Protein AF-A0A553GA78-F1 (afdb_monomer_lite)

Structure (mmCIF, N/CA/C/O backbone):
data_AF-A0A553GA78-F1
#
_entry.id   AF-A0A553GA78-F1
#
loop_
_atom_site.group_PDB
_atom_site.id
_atom_site.type_symbol
_atom_site.label_atom_id
_atom_site.label_alt_id
_atom_site.label_comp_id
_atom_site.label_asym_id
_atom_site.label_entity_id
_atom_site.label_seq_id
_atom_site.pdbx_PDB_ins_code
_atom_site.Cartn_x
_atom_site.Cartn_y
_atom_site.Cartn_z
_atom_site.occupancy
_atom_site.B_iso_or_equiv
_atom_site.auth_seq_id
_atom_site.auth_comp_id
_atom_site.auth_asym_id
_atom_site.auth_atom_id
_atom_site.pdbx_PDB_model_num
ATOM 1 N N . MET A 1 1 ? 9.040 -8.993 1.048 1.00 80.06 1 MET A N 1
ATOM 2 C CA . MET A 1 1 ? 8.112 -8.816 2.196 1.00 80.06 1 MET A CA 1
ATOM 3 C C . MET A 1 1 ? 8.080 -7.346 2.583 1.00 80.06 1 MET A C 1
ATOM 5 O O . MET A 1 1 ? 9.055 -6.664 2.308 1.00 80.06 1 MET A O 1
ATOM 9 N N . ALA A 1 2 ? 7.004 -6.840 3.186 1.00 87.06 2 ALA A N 1
ATOM 10 C CA . ALA A 1 2 ? 6.943 -5.446 3.625 1.00 87.06 2 ALA A CA 1
ATOM 11 C C . ALA A 1 2 ? 6.209 -5.307 4.960 1.00 87.06 2 ALA A C 1
ATOM 13 O O . ALA A 1 2 ? 5.240 -6.020 5.209 1.00 87.06 2 ALA A O 1
ATOM 14 N N . LEU A 1 3 ? 6.669 -4.372 5.786 1.00 91.75 3 LEU A N 1
ATOM 15 C CA . LEU A 1 3 ? 6.020 -3.951 7.024 1.00 91.75 3 LEU A CA 1
ATOM 16 C C . LEU A 1 3 ? 5.503 -2.525 6.844 1.00 91.75 3 LEU A C 1
ATOM 18 O O . LEU A 1 3 ? 6.197 -1.704 6.249 1.00 91.75 3 LEU A O 1
ATOM 22 N N . GLY A 1 4 ? 4.300 -2.230 7.335 1.00 91.75 4 GLY A N 1
ATOM 23 C CA . GLY A 1 4 ? 3.673 -0.922 7.166 1.00 91.75 4 GLY A CA 1
ATOM 24 C C . GLY A 1 4 ? 3.121 -0.340 8.459 1.00 91.75 4 GLY A C 1
ATOM 25 O O . GLY A 1 4 ? 2.584 -1.067 9.290 1.00 91.75 4 GLY A O 1
ATOM 26 N N . PHE A 1 5 ? 3.213 0.982 8.583 1.00 93.62 5 PHE A N 1
ATOM 27 C CA . PHE A 1 5 ? 2.625 1.780 9.654 1.00 93.62 5 PHE A CA 1
ATOM 28 C C . PHE A 1 5 ? 1.759 2.872 9.031 1.00 93.62 5 PHE A C 1
ATOM 30 O O . PHE A 1 5 ? 2.225 3.645 8.192 1.00 93.62 5 PHE A O 1
ATOM 37 N N . GLY A 1 6 ? 0.483 2.921 9.406 1.00 92.50 6 GLY A N 1
ATOM 38 C CA . GLY A 1 6 ? -0.485 3.849 8.826 1.00 92.50 6 GLY A CA 1
ATOM 39 C C . GLY A 1 6 ? -1.385 4.464 9.879 1.00 92.50 6 GLY A C 1
ATOM 40 O O . GLY A 1 6 ? -1.578 3.896 10.951 1.00 92.50 6 GLY A O 1
ATOM 41 N N . TYR A 1 7 ? -1.936 5.629 9.553 1.00 92.44 7 TYR A N 1
ATOM 42 C CA . TYR A 1 7 ? -2.818 6.372 10.444 1.00 92.44 7 TYR A CA 1
ATOM 43 C C . TYR A 1 7 ? -4.063 6.833 9.690 1.00 92.44 7 TYR A C 1
ATOM 45 O O . TYR A 1 7 ? -3.965 7.363 8.585 1.00 92.44 7 TYR A O 1
ATOM 53 N N . SER A 1 8 ? -5.244 6.625 10.2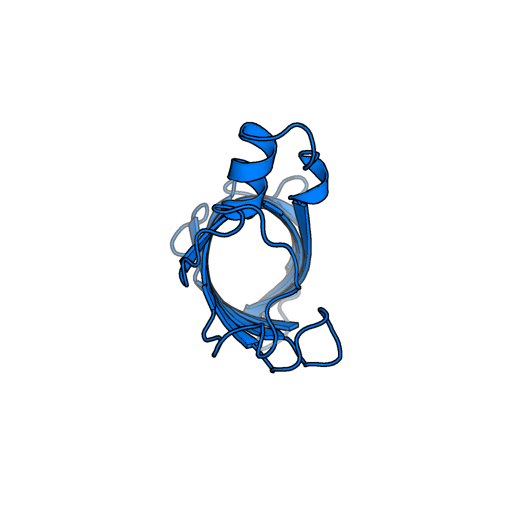72 1.00 90.69 8 SER A N 1
ATOM 54 C CA . SER A 1 8 ? -6.507 7.064 9.670 1.00 90.69 8 SER A CA 1
ATOM 55 C C . SER A 1 8 ? -6.749 8.527 10.032 1.00 90.69 8 SER A C 1
ATOM 57 O O . SER A 1 8 ? -7.223 8.823 11.122 1.00 90.69 8 SER A O 1
ATOM 59 N N . ILE A 1 9 ? -6.435 9.448 9.118 1.00 90.75 9 ILE A N 1
ATOM 60 C CA . ILE A 1 9 ? -6.660 10.888 9.338 1.00 90.75 9 ILE A CA 1
ATOM 61 C C . ILE A 1 9 ? -8.153 11.208 9.242 1.00 90.75 9 ILE A C 1
ATOM 63 O O . ILE A 1 9 ? -8.694 11.972 10.035 1.00 90.75 9 ILE A O 1
ATOM 67 N N . THR A 1 10 ? -8.839 10.610 8.268 1.00 90.00 10 THR A N 1
ATOM 68 C CA . THR A 1 10 ? -10.298 10.693 8.142 1.00 90.00 10 THR A CA 1
ATOM 69 C C . THR A 1 10 ? -10.869 9.295 7.903 1.00 90.00 10 THR A C 1
ATOM 71 O O . THR A 1 10 ? -10.112 8.374 7.592 1.00 90.00 10 THR A O 1
ATOM 74 N N . PRO A 1 11 ? -12.200 9.097 7.975 1.00 86.56 11 PRO A N 1
ATOM 75 C CA . PRO A 1 11 ? -12.814 7.815 7.614 1.00 86.56 11 PRO A CA 1
ATOM 76 C C . PRO A 1 11 ? -12.560 7.385 6.161 1.00 86.56 11 PRO A C 1
ATOM 78 O O . PRO A 1 11 ? -12.803 6.233 5.809 1.00 86.56 11 PRO A O 1
ATOM 81 N N . VAL A 1 12 ? -12.124 8.326 5.318 1.00 90.94 12 VAL A N 1
ATOM 82 C CA . VAL A 1 12 ? -11.915 8.153 3.880 1.00 90.94 12 VAL A CA 1
ATOM 83 C C . VAL A 1 12 ? -10.425 8.083 3.553 1.00 90.94 12 VAL A C 1
ATOM 85 O O . VAL A 1 12 ? -10.048 7.325 2.672 1.00 90.94 12 VAL A O 1
ATOM 88 N N . TYR A 1 13 ? -9.565 8.804 4.273 1.00 93.31 13 TYR A N 1
ATOM 89 C CA . TYR A 1 13 ? -8.151 8.956 3.933 1.00 93.31 13 TYR A CA 1
ATOM 90 C C . TYR A 1 13 ? -7.215 8.362 4.989 1.00 93.31 13 TYR A C 1
ATOM 92 O O . TYR A 1 13 ? -7.280 8.716 6.171 1.00 93.31 13 TYR A O 1
ATOM 100 N N . GLN A 1 14 ? -6.310 7.497 4.526 1.00 93.94 14 GLN A N 1
ATOM 101 C CA . GLN A 1 14 ? -5.319 6.809 5.344 1.00 93.94 14 GLN A CA 1
ATOM 102 C C . GLN A 1 14 ? -3.951 6.784 4.639 1.00 93.94 14 GLN A C 1
ATOM 104 O O . GLN A 1 14 ? -3.709 5.934 3.776 1.00 93.94 14 GLN A O 1
ATOM 109 N N . PRO A 1 15 ? -3.020 7.681 4.992 1.00 94.94 15 PRO A N 1
ATOM 110 C CA . PRO A 1 15 ? -1.626 7.531 4.598 1.00 94.94 15 PRO A CA 1
ATOM 111 C C . PRO A 1 15 ? -0.973 6.362 5.345 1.00 94.94 15 PRO A C 1
ATOM 113 O O . PRO A 1 15 ? -1.222 6.134 6.531 1.00 94.94 15 PRO A O 1
ATOM 116 N N . THR A 1 16 ? -0.130 5.607 4.644 1.00 94.69 16 THR A N 1
ATOM 117 C CA . THR A 1 16 ? 0.623 4.479 5.209 1.00 94.69 16 THR A CA 1
ATOM 118 C C . THR A 1 16 ? 2.047 4.474 4.672 1.00 94.69 16 THR A C 1
ATOM 120 O O . THR A 1 16 ? 2.261 4.533 3.462 1.00 94.69 16 THR A O 1
ATOM 123 N N . LEU A 1 17 ? 3.021 4.379 5.570 1.00 94.75 17 LEU A N 1
ATOM 124 C CA . LEU A 1 17 ? 4.425 4.196 5.237 1.00 94.75 17 LEU A CA 1
ATOM 125 C C . LEU A 1 17 ? 4.766 2.709 5.304 1.00 94.75 17 LEU A C 1
ATOM 127 O O . LEU A 1 17 ? 4.474 2.055 6.299 1.00 94.75 17 LEU A O 1
ATOM 131 N N . PHE A 1 18 ? 5.400 2.184 4.264 1.00 92.81 18 PHE A N 1
ATOM 132 C CA . PHE A 1 18 ? 5.866 0.808 4.182 1.00 92.81 18 PHE A CA 1
ATOM 133 C C . PHE A 1 18 ? 7.381 0.754 4.032 1.00 92.81 18 PHE A C 1
ATOM 135 O O . PHE A 1 18 ? 7.973 1.547 3.302 1.00 92.81 18 PHE A O 1
ATOM 142 N N . ILE A 1 19 ? 7.986 -0.241 4.670 1.00 90.50 19 ILE A N 1
ATOM 143 C CA . ILE A 1 19 ? 9.372 -0.648 4.471 1.00 90.50 19 ILE A CA 1
ATOM 144 C C . ILE A 1 19 ? 9.338 -2.071 3.919 1.00 90.50 19 ILE A C 1
ATOM 146 O O . ILE A 1 19 ? 8.942 -3.019 4.597 1.00 90.50 19 ILE A O 1
ATOM 150 N N . GLY A 1 20 ? 9.693 -2.192 2.647 1.00 86.75 20 GLY A N 1
ATOM 151 C CA . GLY A 1 20 ? 9.825 -3.434 1.908 1.00 86.75 20 GLY A CA 1
ATOM 152 C C . GLY A 1 20 ? 11.268 -3.917 1.886 1.00 86.75 20 GLY A C 1
ATOM 153 O O . GLY A 1 20 ? 12.194 -3.126 1.728 1.00 86.75 20 GLY A O 1
ATOM 154 N N . TYR A 1 21 ? 11.438 -5.226 2.002 1.00 83.38 21 TYR A N 1
ATOM 155 C CA . TYR A 1 21 ? 12.694 -5.930 1.803 1.00 83.38 21 TYR A CA 1
ATOM 156 C C . TYR A 1 21 ? 12.488 -7.038 0.771 1.00 83.38 21 TYR A C 1
ATOM 158 O O . TYR A 1 21 ? 11.591 -7.883 0.915 1.00 83.38 21 TYR A O 1
ATOM 166 N N . LEU A 1 22 ? 13.310 -7.019 -0.272 1.00 78.25 22 LEU A N 1
ATOM 167 C CA . LEU A 1 22 ? 13.398 -8.062 -1.281 1.00 78.25 22 LEU A CA 1
ATOM 168 C C . LEU A 1 22 ? 14.741 -8.778 -1.116 1.00 78.25 22 LEU A C 1
ATOM 170 O O . LEU A 1 22 ? 15.795 -8.148 -1.188 1.00 78.25 22 LEU A O 1
ATOM 174 N N . SER A 1 23 ? 14.676 -10.079 -0.840 1.00 66.56 23 SER A N 1
ATOM 175 C CA . SER A 1 23 ? 15.848 -10.942 -0.681 1.00 66.56 23 SER A CA 1
ATOM 176 C C . SER A 1 23 ? 16.337 -11.424 -2.045 1.00 66.56 23 SER A C 1
ATOM 178 O O . SER A 1 23 ? 15.530 -11.610 -2.950 1.00 66.56 23 SER A O 1
ATOM 180 N N . GLU A 1 24 ? 17.635 -11.690 -2.156 1.00 63.91 24 GLU A N 1
ATOM 181 C CA . GLU A 1 24 ? 18.339 -12.149 -3.367 1.00 63.91 24 GLU A CA 1
ATOM 182 C C . GLU A 1 24 ? 17.707 -13.405 -3.999 1.00 63.91 24 GLU A C 1
ATOM 184 O O . GLU A 1 24 ? 17.667 -13.556 -5.217 1.00 63.91 24 GLU A O 1
ATOM 189 N N . ASN A 1 25 ? 17.090 -14.265 -3.181 1.00 55.94 25 ASN A N 1
ATOM 190 C CA . ASN A 1 25 ? 16.419 -15.486 -3.643 1.00 55.94 25 ASN A CA 1
ATOM 191 C C . ASN A 1 25 ? 15.067 -15.239 -4.335 1.00 55.94 25 ASN A C 1
ATOM 193 O O . ASN A 1 25 ? 14.509 -16.149 -4.947 1.00 55.94 25 ASN A O 1
ATOM 197 N N . PHE A 1 26 ? 14.507 -14.034 -4.224 1.00 52.19 26 PHE A N 1
ATOM 198 C CA . PHE A 1 26 ? 13.202 -13.680 -4.772 1.00 52.19 26 PHE A CA 1
ATOM 199 C C . PHE A 1 26 ? 13.333 -12.430 -5.644 1.00 52.19 26 PHE A C 1
ATOM 201 O O . PHE A 1 26 ? 13.489 -11.328 -5.134 1.00 52.19 26 PHE A O 1
ATOM 208 N N . GLY A 1 27 ? 13.214 -12.586 -6.966 1.00 51.03 27 GLY A N 1
ATOM 209 C CA . GLY A 1 27 ? 13.168 -11.457 -7.907 1.00 51.03 27 GLY A CA 1
ATOM 210 C C . GLY A 1 27 ? 14.362 -11.318 -8.853 1.00 51.03 27 GLY A C 1
ATOM 211 O O . GLY A 1 27 ? 14.419 -10.328 -9.573 1.00 51.03 27 GLY A O 1
ATOM 212 N N . GLY A 1 28 ? 15.285 -12.288 -8.885 1.00 53.25 28 GLY A N 1
ATOM 213 C CA . GLY A 1 28 ? 16.367 -12.334 -9.881 1.00 53.25 28 GLY A CA 1
ATOM 214 C C . GLY A 1 28 ? 17.403 -11.211 -9.753 1.00 53.25 28 GLY A C 1
ATOM 215 O O . GLY A 1 28 ? 18.073 -10.898 -10.730 1.00 53.25 28 GLY A O 1
ATOM 216 N N . SER A 1 29 ? 17.507 -10.595 -8.572 1.00 52.16 29 SER A N 1
ATOM 217 C CA . SER A 1 29 ? 18.483 -9.551 -8.251 1.00 52.16 29 SER A CA 1
ATOM 218 C C . SER A 1 29 ? 19.613 -10.159 -7.425 1.00 52.16 29 SER A C 1
ATOM 220 O O . SER A 1 29 ? 19.344 -10.780 -6.401 1.00 52.16 29 SER A O 1
ATOM 222 N N . GLU A 1 30 ? 20.865 -9.940 -7.837 1.00 54.84 30 GLU A N 1
ATOM 223 C CA . GLU A 1 30 ? 22.064 -10.375 -7.095 1.00 54.84 30 GLU A CA 1
ATOM 224 C C . GLU A 1 30 ? 22.232 -9.644 -5.754 1.00 54.84 30 GLU A C 1
ATOM 226 O O . GLU A 1 30 ? 22.985 -10.089 -4.898 1.00 54.84 30 GLU A O 1
ATOM 231 N N . ASN A 1 31 ? 21.501 -8.542 -5.555 1.00 58.62 31 ASN A N 1
ATOM 232 C CA . ASN A 1 31 ? 21.559 -7.725 -4.351 1.00 58.62 31 ASN A CA 1
ATOM 233 C C . ASN A 1 31 ? 20.197 -7.632 -3.662 1.00 58.62 31 ASN A C 1
ATOM 235 O O . ASN A 1 31 ? 19.158 -7.471 -4.316 1.00 58.62 31 ASN A O 1
ATOM 239 N N . SER A 1 32 ? 20.214 -7.643 -2.329 1.00 65.19 32 SER A N 1
ATOM 240 C CA . SER A 1 32 ? 19.034 -7.308 -1.533 1.00 65.19 32 SER A CA 1
ATOM 241 C C . SER A 1 32 ? 18.599 -5.852 -1.738 1.00 65.19 32 SER A C 1
ATOM 243 O O . SER A 1 32 ? 19.413 -4.926 -1.777 1.00 65.19 32 SER A O 1
ATOM 245 N N . VAL A 1 33 ? 17.287 -5.640 -1.871 1.00 73.19 33 VAL A N 1
ATOM 246 C CA . VAL A 1 33 ? 16.708 -4.316 -2.131 1.00 73.19 33 VAL A CA 1
ATOM 247 C C . VAL A 1 33 ? 15.795 -3.910 -0.985 1.00 73.19 33 VAL A C 1
ATOM 249 O O . VAL A 1 33 ? 14.818 -4.592 -0.670 1.00 73.19 33 VAL A O 1
ATOM 252 N N . VAL A 1 34 ? 16.084 -2.749 -0.394 1.00 81.19 34 VAL A N 1
ATOM 253 C CA . VAL A 1 34 ? 15.194 -2.084 0.562 1.00 81.19 34 VAL A CA 1
ATOM 254 C C . VAL A 1 34 ? 14.389 -1.024 -0.177 1.00 81.19 34 VAL A C 1
ATOM 256 O O . VAL A 1 34 ? 14.943 -0.173 -0.872 1.00 81.19 34 VAL A O 1
ATOM 259 N N . THR A 1 35 ? 13.068 -1.066 -0.033 1.00 84.69 35 THR A N 1
ATOM 260 C CA . THR A 1 35 ? 12.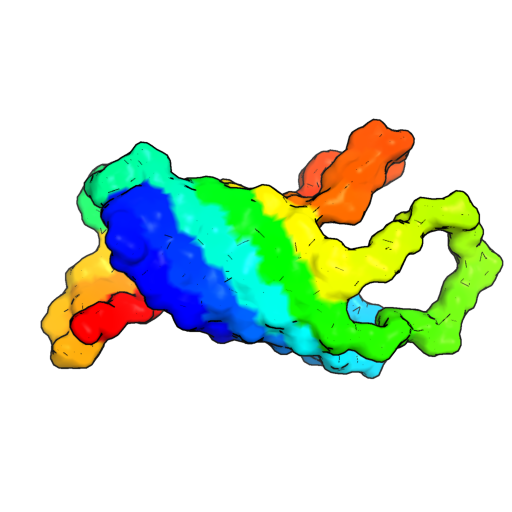149 -0.098 -0.639 1.00 84.69 35 THR A CA 1
ATOM 261 C C . THR A 1 35 ? 11.340 0.598 0.438 1.00 84.69 35 THR A C 1
ATOM 263 O O . THR A 1 35 ? 10.659 -0.052 1.224 1.00 84.69 35 THR A O 1
ATOM 266 N N . ILE A 1 36 ? 11.357 1.923 0.454 1.00 89.06 36 ILE A N 1
ATOM 267 C CA . ILE A 1 36 ? 10.469 2.728 1.292 1.00 89.06 36 ILE A CA 1
ATOM 268 C C . ILE A 1 36 ? 9.301 3.169 0.419 1.00 89.06 36 ILE A C 1
ATOM 270 O O . ILE A 1 36 ? 9.512 3.748 -0.639 1.00 89.06 36 ILE A O 1
ATOM 274 N N . SER A 1 37 ? 8.068 2.882 0.826 1.00 91.38 37 SER A N 1
ATOM 275 C CA . SER A 1 37 ? 6.877 3.226 0.044 1.00 91.38 37 SER A CA 1
ATOM 276 C C . SER A 1 37 ? 5.903 4.053 0.861 1.00 91.38 37 SER A C 1
ATOM 278 O O . SER A 1 37 ? 5.475 3.640 1.933 1.00 91.38 37 SER A O 1
ATOM 280 N N . PHE A 1 38 ? 5.503 5.201 0.338 1.00 94.12 38 PHE A N 1
ATOM 281 C CA . PHE A 1 38 ? 4.448 6.022 0.906 1.00 94.12 38 PHE A CA 1
ATOM 282 C C . PHE A 1 38 ? 3.157 5.808 0.116 1.00 94.12 38 PHE A C 1
ATOM 284 O O . PHE A 1 38 ? 3.085 6.152 -1.063 1.00 94.12 38 PHE A O 1
ATOM 291 N N . LYS A 1 39 ? 2.143 5.210 0.746 1.00 95.00 39 LYS A N 1
ATOM 292 C CA . LYS A 1 39 ? 0.842 4.909 0.137 1.00 95.00 39 LYS A CA 1
ATOM 293 C C . LYS A 1 39 ? -0.224 5.873 0.635 1.00 95.00 39 LYS A C 1
ATOM 295 O O . LYS A 1 39 ? -0.516 5.917 1.827 1.00 95.00 39 LYS A O 1
ATOM 300 N N . ASN A 1 40 ? -0.864 6.574 -0.293 1.00 94.31 40 ASN A N 1
ATOM 301 C CA . ASN A 1 40 ? -2.033 7.404 -0.023 1.00 94.31 40 ASN A CA 1
ATOM 302 C C . ASN A 1 40 ? -3.288 6.591 -0.331 1.00 94.31 40 ASN A C 1
ATOM 304 O O . ASN A 1 40 ? -3.617 6.418 -1.503 1.00 94.31 40 ASN A O 1
ATOM 308 N N . ARG A 1 41 ? -3.961 6.056 0.694 1.00 94.06 41 ARG A N 1
ATOM 309 C CA . ARG A 1 41 ? -5.175 5.244 0.527 1.00 94.06 41 ARG A CA 1
ATOM 310 C C . ARG A 1 41 ? -6.428 6.100 0.703 1.00 94.06 41 ARG A C 1
ATOM 312 O O . ARG A 1 41 ? -6.584 6.765 1.727 1.00 94.06 41 ARG A O 1
ATOM 319 N N . PHE A 1 42 ? -7.343 6.006 -0.257 1.00 95.25 42 PHE A N 1
ATOM 320 C CA . PHE A 1 42 ? -8.659 6.638 -0.242 1.00 95.25 42 PHE A CA 1
ATOM 321 C C . PHE A 1 42 ? -9.756 5.576 -0.343 1.00 95.25 42 PHE A C 1
ATOM 323 O O . PHE A 1 42 ? -9.876 4.876 -1.347 1.00 95.25 42 PHE A O 1
ATOM 330 N N . HIS A 1 43 ? -10.567 5.445 0.699 1.00 93.31 43 HIS A N 1
ATOM 331 C CA . HIS A 1 43 ? -11.717 4.550 0.727 1.00 93.31 43 HIS A CA 1
ATOM 332 C C . HIS A 1 43 ? -12.871 5.142 -0.079 1.00 93.31 43 HIS A C 1
ATOM 334 O O . HIS A 1 43 ? -13.188 6.318 0.064 1.00 93.31 43 HIS A O 1
ATOM 340 N N . PHE A 1 44 ? -13.558 4.331 -0.882 1.00 90.00 44 PHE A N 1
ATOM 341 C CA . PHE A 1 44 ? -14.722 4.823 -1.631 1.00 90.00 44 PHE A CA 1
ATOM 342 C C . PHE A 1 44 ? -15.931 5.090 -0.729 1.00 90.00 44 PHE A C 1
ATOM 344 O O . PHE A 1 44 ? -16.796 5.898 -1.061 1.00 90.00 44 PHE A O 1
ATOM 351 N N . THR A 1 45 ? -15.999 4.425 0.426 1.00 87.00 45 THR A N 1
ATOM 352 C CA . THR A 1 45 ? -17.118 4.526 1.362 1.00 87.00 45 THR A CA 1
ATOM 353 C C . THR A 1 45 ? -16.628 4.858 2.770 1.00 87.00 45 THR A C 1
ATOM 355 O O . THR A 1 45 ? -15.642 4.305 3.256 1.00 87.00 45 THR A O 1
ATOM 358 N N . LYS A 1 46 ? -17.349 5.745 3.474 1.00 84.56 46 LYS A N 1
ATOM 359 C CA . LYS A 1 46 ? -17.066 6.054 4.892 1.00 84.56 46 LYS A CA 1
ATOM 360 C C . LYS A 1 46 ? -17.288 4.826 5.784 1.00 84.56 46 LYS A C 1
ATOM 362 O O . LYS A 1 46 ? -16.528 4.572 6.717 1.00 84.56 46 LYS A O 1
ATOM 367 N N . GLN A 1 47 ? -18.336 4.061 5.481 1.00 85.19 47 GLN A N 1
ATOM 368 C CA . GLN A 1 47 ? -18.708 2.841 6.192 1.00 85.19 47 GLN A CA 1
ATOM 369 C C . GLN A 1 47 ? -18.394 1.600 5.343 1.00 85.19 47 GLN A C 1
ATOM 371 O O . GLN A 1 47 ? -18.460 1.682 4.114 1.00 85.19 47 GLN A O 1
ATOM 376 N N . PRO A 1 48 ? -18.052 0.455 5.963 1.00 85.81 48 PRO A N 1
ATOM 377 C CA . PRO A 1 48 ? -17.864 -0.788 5.227 1.00 85.81 48 PRO A CA 1
ATOM 378 C C . PRO A 1 48 ? -19.144 -1.232 4.512 1.00 85.81 48 PRO A C 1
ATOM 380 O O . PRO A 1 48 ? -20.229 -1.250 5.095 1.00 85.81 48 PRO A O 1
ATOM 383 N N . ILE A 1 49 ? -18.988 -1.677 3.273 1.00 87.75 49 ILE A N 1
ATOM 384 C CA . ILE A 1 49 ? -19.991 -2.425 2.527 1.00 87.75 49 ILE A CA 1
ATOM 385 C C . ILE A 1 49 ? -20.190 -3.770 3.233 1.00 87.75 49 ILE A C 1
ATOM 387 O O . ILE A 1 49 ? -19.230 -4.419 3.656 1.00 87.75 49 ILE A O 1
ATOM 391 N N . LEU A 1 50 ? -21.451 -4.167 3.418 1.00 84.81 50 LEU A N 1
ATOM 392 C CA . LEU A 1 50 ? -21.829 -5.396 4.130 1.00 84.81 50 LEU A CA 1
ATOM 393 C C . LEU A 1 50 ? -21.238 -5.501 5.555 1.00 84.81 50 LEU A C 1
ATOM 395 O O . LEU A 1 50 ? -21.147 -6.590 6.101 1.00 84.81 50 LEU A O 1
ATOM 399 N N . LYS A 1 51 ? -20.877 -4.374 6.190 1.00 83.81 51 LYS A N 1
ATOM 400 C CA . LYS A 1 51 ? -20.263 -4.264 7.535 1.00 83.81 51 LYS A CA 1
ATOM 401 C C . LYS A 1 51 ? -18.808 -4.732 7.671 1.00 83.81 51 LYS A C 1
ATOM 403 O O . LYS A 1 51 ? -18.204 -4.431 8.697 1.00 83.81 51 LYS A O 1
ATOM 408 N N . TYR A 1 52 ? -18.224 -5.384 6.668 1.00 87.44 52 TYR A N 1
ATOM 409 C CA . TYR A 1 52 ? -16.851 -5.906 6.750 1.00 87.44 52 TYR A CA 1
ATOM 410 C C . TYR A 1 52 ? -15.946 -5.508 5.582 1.00 87.44 52 TYR A C 1
ATOM 412 O O . TYR A 1 52 ? -14.734 -5.507 5.761 1.00 87.44 52 TYR A O 1
ATOM 420 N N . PHE A 1 53 ? -16.479 -5.141 4.414 1.00 91.81 53 PHE A N 1
ATOM 421 C CA . PHE A 1 53 ? -15.666 -4.859 3.229 1.00 91.81 53 PHE A CA 1
ATOM 422 C C . PHE A 1 53 ? -15.491 -3.358 2.987 1.00 91.81 53 PHE A C 1
ATOM 424 O O . PHE A 1 53 ? -16.467 -2.617 2.902 1.00 91.81 53 PHE A O 1
ATOM 431 N N . LYS A 1 54 ? -14.253 -2.891 2.832 1.00 93.00 54 LYS A N 1
ATOM 432 C CA . LYS A 1 54 ? -13.942 -1.507 2.464 1.00 93.00 54 LYS A CA 1
ATOM 433 C C . LYS A 1 54 ? -13.111 -1.473 1.183 1.00 93.00 54 LYS A C 1
ATOM 435 O O . LYS A 1 54 ? -11.921 -1.780 1.245 1.00 93.00 54 LYS A O 1
ATOM 440 N N . PRO A 1 55 ? -13.696 -1.087 0.037 1.00 94.38 55 PRO A N 1
ATOM 441 C CA . PRO A 1 55 ? -12.929 -0.876 -1.178 1.00 94.38 55 PRO A CA 1
ATOM 442 C C . PRO A 1 55 ? -12.218 0.481 -1.126 1.00 94.38 55 PRO A C 1
ATOM 444 O O . PRO A 1 55 ? -12.735 1.461 -0.574 1.00 94.38 55 PRO A O 1
ATOM 447 N N . TYR A 1 56 ? -11.031 0.542 -1.714 1.00 95.31 56 TYR A N 1
ATOM 448 C CA . TYR A 1 56 ? -10.213 1.744 -1.747 1.00 95.31 56 TYR A CA 1
ATOM 449 C C . TYR A 1 56 ? -9.346 1.801 -3.002 1.00 95.31 56 TYR A C 1
ATOM 451 O O . TYR A 1 56 ? -9.068 0.792 -3.650 1.00 95.31 56 TYR A O 1
ATOM 459 N N . ALA A 1 57 ? -8.873 2.997 -3.315 1.00 96.38 57 ALA A N 1
ATOM 460 C CA . ALA A 1 57 ? -7.868 3.233 -4.335 1.00 96.38 57 ALA A CA 1
ATOM 461 C C . ALA A 1 57 ? -6.861 4.267 -3.844 1.00 96.38 57 ALA A C 1
ATOM 463 O O . ALA A 1 57 ? -7.065 4.928 -2.823 1.00 96.38 57 ALA A O 1
ATOM 464 N N . GLY A 1 58 ? -5.747 4.389 -4.546 1.00 94.56 58 GLY A N 1
ATOM 465 C CA . GLY A 1 58 ? -4.701 5.285 -4.113 1.00 94.56 58 GLY A CA 1
ATOM 466 C C . GLY A 1 58 ? -3.508 5.334 -5.035 1.00 94.56 58 GLY A C 1
ATOM 467 O O . GLY A 1 58 ? -3.488 4.737 -6.110 1.00 94.56 58 GLY A O 1
ATOM 468 N N . ILE A 1 59 ? -2.505 6.071 -4.579 1.00 93.69 59 ILE A N 1
ATOM 469 C CA . ILE A 1 59 ? -1.224 6.210 -5.261 1.00 93.69 59 ILE A CA 1
ATOM 470 C C . ILE A 1 59 ? -0.128 5.904 -4.251 1.00 93.69 59 ILE A C 1
ATOM 472 O O . ILE A 1 59 ? -0.140 6.435 -3.133 1.00 93.69 59 ILE A O 1
ATOM 476 N N . SER A 1 60 ? 0.809 5.040 -4.636 1.00 92.88 60 SER A N 1
ATOM 477 C CA . SER A 1 60 ? 2.042 4.826 -3.893 1.00 92.88 60 SER A CA 1
ATOM 478 C C . SER A 1 60 ? 3.214 5.527 -4.559 1.00 92.88 60 SER A C 1
ATOM 480 O O . SER A 1 60 ? 3.334 5.543 -5.781 1.00 92.88 60 SER A O 1
ATOM 482 N N . ILE A 1 61 ? 4.076 6.107 -3.734 1.00 91.25 61 ILE A N 1
ATOM 483 C CA . ILE A 1 61 ? 5.383 6.617 -4.127 1.00 91.25 61 ILE A CA 1
ATOM 484 C C . ILE A 1 61 ? 6.398 5.681 -3.488 1.00 91.25 61 ILE A C 1
ATOM 486 O O . ILE A 1 61 ? 6.446 5.567 -2.266 1.00 91.25 61 ILE A O 1
ATOM 490 N N . ASN A 1 62 ? 7.171 4.981 -4.304 1.00 88.06 62 ASN A N 1
ATOM 491 C CA . ASN A 1 62 ? 8.087 3.935 -3.874 1.00 88.06 62 ASN A CA 1
ATOM 492 C C . ASN A 1 62 ? 9.511 4.383 -4.188 1.00 88.06 62 ASN A C 1
ATOM 494 O O . ASN A 1 62 ? 9.823 4.711 -5.329 1.00 88.06 62 ASN A O 1
ATOM 498 N N . TRP A 1 63 ? 10.371 4.396 -3.181 1.00 84.75 63 TRP A N 1
ATOM 499 C CA . TRP A 1 63 ? 11.781 4.719 -3.302 1.00 84.75 63 TRP A CA 1
ATOM 500 C C . TRP A 1 63 ? 12.613 3.480 -2.984 1.00 84.75 63 TRP A C 1
ATOM 502 O O . TRP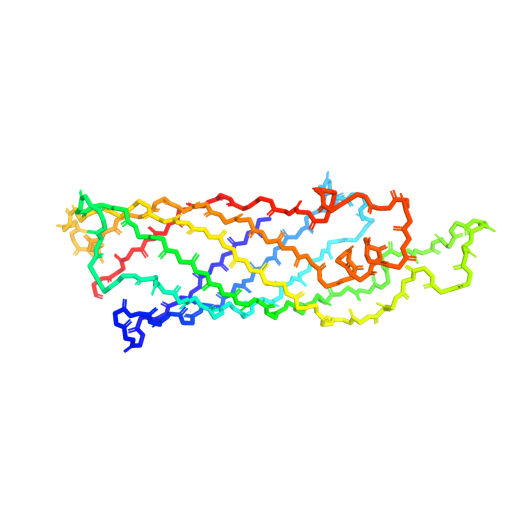 A 1 63 ? 12.612 2.994 -1.852 1.00 84.75 63 TRP A O 1
ATOM 512 N N . GLY A 1 64 ? 13.293 2.948 -3.998 1.00 75.06 64 GLY A N 1
ATOM 513 C CA . GLY A 1 64 ? 14.178 1.795 -3.862 1.00 75.06 64 GLY A CA 1
ATOM 514 C C . GLY A 1 64 ? 15.617 2.244 -3.640 1.00 75.06 64 GLY A C 1
ATOM 515 O O . GLY A 1 64 ? 16.203 2.891 -4.510 1.00 75.06 64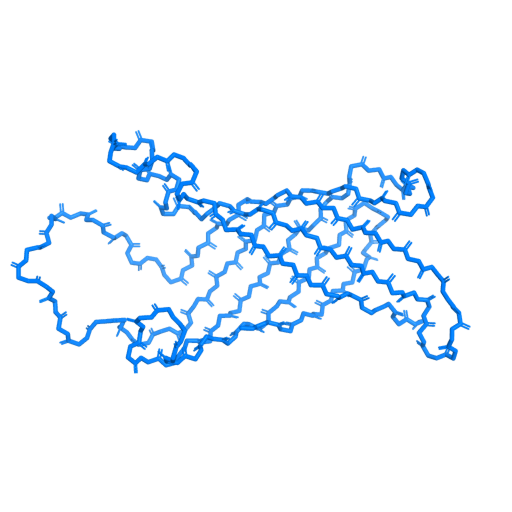 GLY A O 1
ATOM 516 N N . ASN A 1 65 ? 16.217 1.881 -2.505 1.00 65.56 65 ASN A N 1
ATOM 517 C CA . ASN A 1 65 ? 17.659 2.013 -2.331 1.00 65.56 65 ASN A CA 1
ATOM 518 C C . ASN A 1 65 ? 18.326 0.769 -2.926 1.00 65.56 65 ASN A C 1
ATOM 520 O O . ASN A 1 65 ? 18.482 -0.250 -2.257 1.00 65.56 65 ASN A O 1
ATOM 524 N N . THR A 1 66 ? 18.652 0.849 -4.216 1.00 57.38 66 THR A N 1
ATOM 525 C CA . THR A 1 66 ? 19.421 -0.177 -4.927 1.00 57.38 66 THR A CA 1
ATOM 526 C C . THR A 1 66 ? 20.752 0.440 -5.354 1.00 57.38 66 THR A C 1
ATOM 528 O O . THR A 1 66 ? 20.781 1.531 -5.935 1.00 57.38 66 THR A O 1
ATOM 531 N N . LYS A 1 67 ? 21.861 -0.241 -5.056 1.00 45.50 67 LYS A N 1
ATOM 532 C CA . LYS A 1 67 ? 23.088 -0.099 -5.842 1.00 45.50 67 LYS A CA 1
ATOM 533 C C . LYS A 1 67 ? 22.860 -0.979 -7.067 1.00 45.50 67 LYS A C 1
ATOM 535 O O . LYS A 1 67 ? 22.635 -2.161 -6.865 1.00 45.50 67 LYS A O 1
ATOM 540 N N . ASN A 1 68 ? 22.800 -0.379 -8.258 1.00 45.28 68 ASN A N 1
ATOM 541 C CA . ASN A 1 68 ? 22.755 -1.023 -9.578 1.00 45.28 68 ASN A CA 1
ATOM 542 C C . ASN A 1 68 ? 22.309 -2.497 -9.585 1.00 45.28 68 ASN A C 1
ATOM 544 O O . ASN A 1 68 ? 23.086 -3.392 -9.285 1.00 45.28 68 ASN A O 1
ATOM 548 N N . THR A 1 69 ? 21.076 -2.766 -10.012 1.00 44.88 69 THR A N 1
ATOM 549 C CA . THR A 1 69 ? 20.525 -4.130 -10.142 1.00 44.88 69 THR A CA 1
ATOM 550 C C . THR A 1 69 ? 21.266 -5.012 -11.171 1.00 44.88 69 THR A C 1
ATOM 552 O O . THR A 1 69 ? 20.908 -6.169 -11.340 1.00 44.88 69 THR A O 1
ATOM 555 N N . PHE A 1 70 ? 22.297 -4.495 -11.851 1.00 42.94 70 PHE A N 1
ATOM 556 C CA . PHE A 1 70 ? 23.097 -5.218 -12.840 1.00 42.94 70 PHE A CA 1
ATOM 557 C C . PHE A 1 70 ? 24.583 -4.842 -12.704 1.00 42.94 70 PHE A C 1
ATOM 559 O O . PHE A 1 70 ? 24.951 -3.719 -13.048 1.00 42.94 70 PHE A O 1
ATOM 566 N N . ASP A 1 71 ? 25.438 -5.772 -12.266 1.00 38.03 71 ASP A N 1
ATOM 567 C CA . ASP A 1 71 ? 26.904 -5.655 -12.416 1.00 38.03 71 ASP A CA 1
ATOM 568 C C . ASP A 1 71 ? 27.370 -6.071 -13.828 1.00 38.03 71 ASP A C 1
ATOM 570 O O . ASP A 1 71 ? 28.470 -5.730 -14.267 1.00 38.03 71 ASP A O 1
ATOM 574 N N . LYS A 1 72 ? 26.502 -6.745 -14.596 1.00 37.81 72 LYS A N 1
ATOM 575 C CA . LYS A 1 72 ? 26.701 -7.068 -16.012 1.00 37.81 72 LYS A CA 1
ATOM 576 C C . LYS A 1 72 ? 25.515 -6.575 -16.833 1.00 37.81 72 LYS A C 1
ATOM 578 O O . LYS A 1 72 ? 24.402 -7.078 -16.701 1.00 37.81 72 LYS A O 1
ATOM 583 N N . LEU A 1 73 ? 25.766 -5.599 -17.700 1.00 45.38 73 LEU A N 1
ATOM 584 C CA . LEU A 1 73 ? 24.823 -5.196 -18.740 1.00 45.38 73 LEU A CA 1
ATOM 585 C C . LEU A 1 73 ? 24.666 -6.373 -19.727 1.00 45.38 73 LEU A C 1
ATOM 587 O O . LEU A 1 73 ? 25.683 -6.808 -20.273 1.00 45.38 73 LEU A O 1
ATOM 591 N N . PRO A 1 74 ? 23.461 -6.927 -19.972 1.00 46.41 74 PRO A N 1
ATOM 592 C CA . PRO A 1 74 ? 23.240 -7.816 -21.107 1.00 46.41 74 PRO A CA 1
ATOM 593 C C . PRO A 1 74 ? 23.704 -7.176 -22.422 1.00 46.41 74 PRO A C 1
ATOM 595 O O . PRO A 1 74 ? 23.567 -5.971 -22.628 1.00 46.41 74 PRO A O 1
ATOM 598 N N . GLU A 1 75 ? 24.250 -8.009 -23.311 1.00 46.19 75 GLU A N 1
ATOM 599 C CA . GLU A 1 75 ? 24.944 -7.627 -24.555 1.00 46.19 75 GLU A CA 1
ATOM 600 C C . GLU A 1 75 ? 24.102 -6.772 -25.519 1.00 46.19 75 GLU A C 1
ATOM 602 O O . GLU A 1 75 ? 24.648 -6.093 -26.385 1.00 46.19 75 GLU A O 1
ATOM 607 N N . TYR A 1 76 ? 22.775 -6.777 -25.365 1.00 43.28 76 TYR A N 1
ATOM 608 C CA . TYR A 1 76 ? 21.856 -6.024 -26.207 1.00 43.28 76 TYR A CA 1
ATOM 609 C C . TYR A 1 76 ? 20.796 -5.310 -25.360 1.00 43.28 76 TYR A C 1
ATOM 611 O O . TYR A 1 76 ? 19.788 -5.897 -24.965 1.00 43.28 76 TYR A O 1
ATOM 619 N N . TYR A 1 77 ? 21.016 -4.021 -25.100 1.00 47.25 77 TYR A N 1
ATOM 620 C CA . TYR A 1 77 ? 19.979 -3.116 -24.608 1.00 47.25 77 TYR A CA 1
ATOM 621 C C . TYR A 1 77 ? 19.449 -2.278 -25.770 1.00 47.25 77 TYR A C 1
ATOM 623 O O . TYR A 1 77 ? 20.233 -1.577 -26.411 1.00 47.25 77 TYR A O 1
ATOM 631 N N . PRO A 1 78 ? 18.130 -2.253 -26.019 1.00 49.31 78 PRO A N 1
ATOM 632 C CA . PRO A 1 78 ? 17.538 -1.171 -26.787 1.00 49.31 78 PRO A CA 1
ATOM 633 C C . PRO A 1 78 ? 17.863 0.144 -26.069 1.00 49.31 78 PRO A C 1
ATOM 635 O O . PRO A 1 78 ? 17.483 0.331 -24.907 1.00 49.31 78 PRO A O 1
ATOM 638 N N . GLU A 1 79 ? 18.581 1.051 -26.733 1.00 40.69 79 GLU A N 1
ATOM 639 C CA . GLU A 1 79 ? 18.792 2.407 -26.229 1.00 40.69 79 GLU A CA 1
ATOM 640 C C . GLU A 1 79 ? 17.414 2.992 -25.875 1.00 40.69 79 GLU A C 1
ATOM 642 O O . GLU A 1 79 ? 16.604 3.194 -26.780 1.00 40.69 79 GLU A O 1
ATOM 647 N N . LYS A 1 80 ? 17.149 3.243 -24.577 1.00 48.56 80 LYS A N 1
ATOM 648 C CA . LYS A 1 80 ? 15.907 3.792 -23.958 1.00 48.56 80 LYS A CA 1
ATOM 649 C C . LYS A 1 80 ? 15.017 2.820 -23.156 1.00 48.56 80 LYS A C 1
ATOM 651 O O . LYS A 1 80 ? 13.953 3.251 -22.722 1.00 48.56 80 LYS A O 1
ATOM 656 N N . TYR A 1 81 ? 15.420 1.572 -22.898 1.00 45.16 81 TYR A N 1
ATOM 657 C CA . TYR A 1 81 ? 14.517 0.583 -22.271 1.00 45.16 81 TYR A CA 1
ATOM 658 C C . TYR A 1 81 ? 14.223 0.777 -20.764 1.00 45.16 81 TYR A C 1
ATOM 660 O O . TYR A 1 81 ? 13.211 0.283 -20.279 1.00 45.16 81 TYR A O 1
ATOM 668 N N . TYR A 1 82 ? 15.046 1.518 -20.009 1.00 50.47 82 TYR A N 1
ATOM 669 C CA . TYR A 1 82 ? 14.751 1.838 -18.604 1.00 50.47 82 TYR A CA 1
ATOM 670 C C . TYR A 1 82 ? 15.084 3.291 -18.267 1.00 50.47 82 TYR A C 1
ATOM 672 O O . TYR A 1 82 ? 16.244 3.699 -18.253 1.00 50.47 82 TYR A O 1
ATOM 680 N N . PHE A 1 83 ? 14.058 4.070 -17.926 1.00 46.44 83 PHE A N 1
ATOM 681 C CA . PHE A 1 83 ? 14.238 5.317 -17.192 1.00 46.44 83 PHE A CA 1
ATOM 682 C C . PHE A 1 83 ? 14.594 4.925 -15.746 1.00 46.44 83 PHE A C 1
ATOM 684 O O . PHE A 1 83 ? 13.721 4.501 -14.991 1.00 46.44 83 PHE A O 1
ATOM 691 N N . GLN A 1 84 ? 15.880 4.970 -15.378 1.00 53.16 84 GLN A N 1
ATOM 692 C CA . GLN A 1 84 ? 16.384 4.632 -14.034 1.00 53.16 84 GLN A CA 1
ATOM 693 C C . GLN A 1 84 ? 15.968 5.684 -12.985 1.00 53.16 84 GLN A C 1
ATOM 695 O O . GLN A 1 84 ? 16.799 6.324 -12.340 1.00 53.16 84 GLN A O 1
ATOM 700 N N . ASN A 1 85 ? 14.668 5.892 -12.793 1.00 56.12 85 ASN A N 1
ATOM 701 C CA . ASN A 1 85 ? 14.182 6.681 -11.673 1.00 56.12 85 ASN A CA 1
ATOM 702 C C . ASN A 1 85 ? 14.233 5.826 -10.408 1.00 56.12 85 ASN A C 1
ATOM 704 O O . ASN A 1 85 ? 13.620 4.772 -10.337 1.00 56.12 85 ASN A O 1
ATOM 708 N N . LYS A 1 86 ? 14.926 6.310 -9.371 1.00 70.50 86 LYS A N 1
ATOM 709 C CA . LYS A 1 86 ? 14.912 5.694 -8.028 1.00 70.50 86 LYS A CA 1
ATOM 710 C C . LYS A 1 86 ? 13.547 5.810 -7.337 1.00 70.50 86 LYS A C 1
ATOM 712 O O . LYS A 1 86 ? 13.343 5.214 -6.282 1.00 70.50 86 LYS A O 1
ATOM 717 N N . ILE A 1 87 ? 12.657 6.627 -7.897 1.00 76.44 87 ILE A N 1
ATOM 718 C CA . ILE A 1 87 ? 11.320 6.923 -7.396 1.00 76.44 87 ILE A CA 1
ATOM 719 C C . ILE A 1 87 ? 10.317 6.408 -8.423 1.00 76.44 87 ILE A C 1
ATOM 721 O O . ILE A 1 87 ? 10.361 6.817 -9.580 1.00 76.44 87 ILE A O 1
ATOM 725 N N . HIS A 1 88 ? 9.405 5.557 -7.970 1.00 83.81 88 HIS A N 1
ATOM 726 C CA . HIS A 1 88 ? 8.341 4.977 -8.773 1.00 83.81 88 HIS A CA 1
ATOM 727 C C . HIS A 1 88 ? 6.984 5.370 -8.228 1.00 83.81 88 HIS A C 1
ATOM 729 O O . HIS A 1 88 ? 6.723 5.226 -7.032 1.00 83.81 88 HIS A O 1
ATOM 735 N N . ILE A 1 89 ? 6.095 5.787 -9.113 1.00 87.44 89 ILE A N 1
ATOM 736 C CA . ILE A 1 89 ? 4.695 6.025 -8.788 1.00 87.44 89 ILE A CA 1
ATOM 737 C C . ILE A 1 89 ? 3.888 4.796 -9.206 1.00 87.44 89 ILE A C 1
ATOM 739 O O . ILE A 1 89 ? 4.048 4.288 -10.313 1.00 87.44 89 ILE A O 1
ATOM 743 N N . ALA A 1 90 ? 3.017 4.304 -8.328 1.00 90.69 90 ALA A N 1
ATOM 744 C CA . ALA A 1 90 ? 2.128 3.196 -8.652 1.00 90.69 90 ALA A CA 1
ATOM 745 C C . ALA A 1 90 ? 0.690 3.495 -8.202 1.00 90.69 90 ALA A C 1
ATOM 747 O O . ALA A 1 90 ? 0.406 3.467 -6.998 1.00 90.69 90 ALA A O 1
ATOM 748 N N . PRO A 1 91 ? -0.244 3.796 -9.126 1.00 92.88 91 PRO A N 1
ATOM 749 C CA . PRO A 1 91 ? -1.662 3.739 -8.801 1.00 92.88 91 PRO A CA 1
ATOM 750 C C . PRO A 1 91 ? -2.049 2.321 -8.368 1.00 92.88 91 PRO A C 1
ATOM 752 O O . PRO A 1 91 ? -1.557 1.329 -8.913 1.00 92.88 91 PRO A O 1
ATOM 755 N N . PHE A 1 92 ? -2.947 2.228 -7.392 1.00 94.25 92 PHE A N 1
ATOM 756 C CA . PHE A 1 92 ? -3.463 0.959 -6.902 1.00 94.25 92 PHE A CA 1
ATOM 757 C C . PHE A 1 92 ? -4.960 1.019 -6.616 1.00 94.25 92 PHE A C 1
ATOM 759 O O . PHE A 1 92 ? -5.510 2.059 -6.248 1.00 94.25 92 PHE A O 1
ATOM 766 N N . ILE A 1 93 ? -5.605 -0.134 -6.748 1.00 95.25 93 ILE A N 1
ATOM 767 C CA . ILE A 1 93 ? -6.983 -0.377 -6.336 1.00 95.25 93 ILE A CA 1
ATOM 768 C C . ILE A 1 93 ? -7.027 -1.662 -5.522 1.00 95.25 93 ILE A C 1
ATOM 770 O O . ILE A 1 93 ? -6.303 -2.619 -5.797 1.00 95.25 93 ILE A O 1
ATOM 774 N N . GLY A 1 94 ? -7.850 -1.684 -4.487 1.00 94.62 94 GLY A N 1
ATOM 775 C CA . GLY A 1 94 ? -7.914 -2.821 -3.594 1.00 94.62 94 GLY A CA 1
ATOM 776 C C . GLY A 1 94 ? -9.123 -2.787 -2.688 1.00 94.62 94 GLY A C 1
ATOM 777 O O . GLY A 1 94 ? -10.036 -1.967 -2.821 1.00 94.62 94 GLY A O 1
ATOM 778 N N . GLY A 1 95 ? -9.116 -3.711 -1.746 1.00 94.88 95 GLY A N 1
ATOM 779 C CA . GLY A 1 95 ? -10.135 -3.781 -0.726 1.00 94.88 95 GLY A CA 1
ATOM 780 C C . GLY A 1 95 ? -9.640 -4.521 0.496 1.00 94.88 95 GLY A C 1
ATOM 781 O O . GLY A 1 95 ? -8.716 -5.333 0.430 1.00 94.88 95 GLY A O 1
ATOM 782 N N . GLU A 1 96 ? -10.275 -4.215 1.617 1.00 95.19 96 GLU A N 1
ATOM 783 C CA . GLU A 1 96 ? -9.967 -4.810 2.906 1.00 95.19 96 GLU A CA 1
ATOM 784 C C . GLU A 1 96 ? -11.220 -5.383 3.555 1.00 95.19 96 GLU A C 1
ATOM 786 O O . GLU A 1 96 ? -12.271 -4.740 3.614 1.00 95.19 96 GLU A O 1
ATOM 791 N N . LEU A 1 97 ? -11.084 -6.600 4.070 1.00 94.38 97 LEU A N 1
ATOM 792 C CA . LEU A 1 97 ? -12.050 -7.253 4.934 1.00 94.38 97 LEU A CA 1
ATOM 793 C C . LEU A 1 97 ? -11.633 -7.025 6.386 1.00 94.38 97 LEU A C 1
ATOM 795 O O . LEU A 1 97 ? -10.716 -7.685 6.871 1.00 94.38 97 LEU A O 1
ATOM 799 N N . LYS A 1 98 ? -12.298 -6.094 7.077 1.00 92.75 98 LYS A N 1
ATOM 800 C CA . LYS A 1 98 ? -12.018 -5.726 8.471 1.00 92.75 98 LYS A CA 1
ATOM 801 C C . LYS A 1 98 ? -13.039 -6.356 9.418 1.00 92.75 98 LYS A C 1
ATOM 803 O O . LYS A 1 98 ? -14.244 -6.153 9.267 1.00 92.75 98 LYS A O 1
ATOM 808 N N . ARG A 1 99 ? -12.557 -7.054 10.451 1.00 90.25 99 ARG A N 1
ATOM 809 C CA . ARG A 1 99 ? -13.371 -7.614 11.540 1.00 90.25 99 ARG A CA 1
ATOM 810 C C . ARG A 1 99 ? -12.919 -7.054 12.888 1.00 90.25 99 ARG A C 1
ATOM 812 O O . ARG A 1 99 ? -11.759 -7.195 13.266 1.00 90.25 99 ARG A O 1
ATOM 819 N N . HIS A 1 100 ? -13.850 -6.441 13.616 1.00 88.19 100 HIS A N 1
ATOM 820 C CA . HIS A 1 100 ? -13.610 -5.963 14.980 1.00 88.19 100 HIS A CA 1
ATOM 821 C C . HIS A 1 100 ? -13.640 -7.150 15.940 1.00 88.19 100 HIS A C 1
ATOM 823 O O . HIS A 1 100 ? -14.544 -7.985 15.859 1.00 88.19 100 HIS A O 1
ATOM 829 N N . MET A 1 101 ? -12.635 -7.242 16.808 1.00 85.44 101 MET A N 1
ATOM 830 C CA . MET A 1 101 ? -12.492 -8.359 17.748 1.00 85.44 101 MET A CA 1
ATOM 831 C C . MET A 1 101 ? -12.231 -7.909 19.190 1.00 85.44 101 MET A C 1
ATOM 833 O O . MET A 1 101 ? -12.299 -8.748 20.076 1.00 85.44 101 MET A O 1
ATOM 837 N N . ASN A 1 102 ? -11.995 -6.613 19.432 1.00 79.62 102 ASN 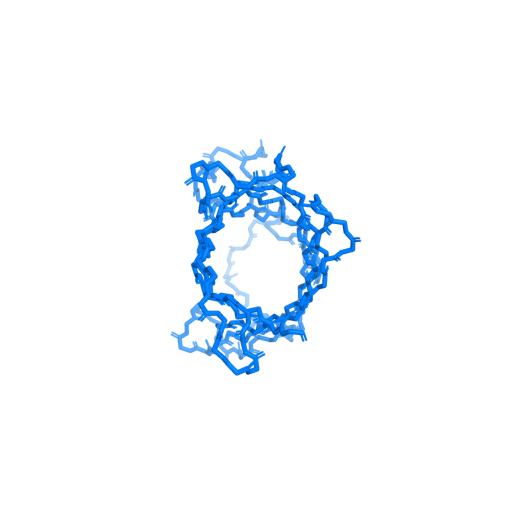A N 1
ATOM 838 C CA . ASN A 1 102 ? -11.889 -5.993 20.759 1.00 79.62 102 ASN A CA 1
ATOM 839 C C . ASN A 1 102 ? -11.085 -6.836 21.782 1.00 79.62 102 ASN A C 1
ATOM 841 O O . ASN A 1 102 ? -11.543 -7.123 22.888 1.00 79.62 102 ASN A O 1
ATOM 845 N N . LEU A 1 103 ? -9.879 -7.254 21.384 1.00 78.38 103 LEU A N 1
ATOM 846 C CA . LEU A 1 103 ? -8.979 -8.142 22.127 1.00 78.38 103 LEU A CA 1
ATOM 847 C C . LEU A 1 103 ? -7.841 -7.324 22.748 1.00 78.38 103 LEU A C 1
ATOM 849 O O . LEU A 1 103 ? -6.810 -7.101 22.114 1.00 78.38 103 LEU A O 1
ATOM 853 N N . GLY A 1 104 ? -8.014 -6.881 23.997 1.00 83.81 104 GLY A N 1
ATOM 854 C CA . GLY A 1 104 ? -6.965 -6.182 24.751 1.00 83.81 104 GLY A CA 1
ATOM 855 C C . GLY A 1 104 ? -6.451 -4.935 24.021 1.00 83.81 104 GLY A C 1
ATOM 856 O O . GLY A 1 104 ? -7.179 -3.942 23.940 1.00 83.81 104 GLY A O 1
ATOM 857 N N . TYR A 1 105 ? -5.223 -5.022 23.489 1.00 85.25 105 TYR A N 1
ATOM 858 C CA . TYR A 1 105 ? -4.509 -3.977 22.736 1.00 85.25 105 TYR A CA 1
ATOM 859 C C . TYR A 1 105 ? -4.930 -3.838 21.260 1.00 85.25 105 TYR A C 1
ATOM 861 O O . TYR A 1 105 ? -4.640 -2.816 20.641 1.00 85.25 105 TYR A O 1
ATOM 869 N N . PHE A 1 106 ? -5.606 -4.841 20.690 1.00 88.12 106 PHE A N 1
ATOM 870 C CA . PHE A 1 106 ? -6.059 -4.834 19.298 1.00 88.12 106 PHE A CA 1
ATOM 871 C C . PHE A 1 106 ? -7.563 -4.571 19.211 1.00 88.12 106 PHE A C 1
ATOM 873 O O . PHE A 1 106 ? -8.375 -5.249 19.846 1.00 88.12 106 PHE A O 1
ATOM 880 N N . ASP A 1 107 ? -7.947 -3.614 18.375 1.00 89.81 107 ASP A N 1
ATOM 881 C CA . ASP A 1 107 ? -9.346 -3.290 18.100 1.00 89.81 107 ASP A CA 1
ATOM 882 C C . ASP A 1 107 ? -9.922 -4.193 16.992 1.00 89.81 107 ASP A C 1
ATOM 884 O O . ASP A 1 107 ? -11.022 -4.751 17.103 1.00 89.81 107 ASP A O 1
ATOM 888 N N . ALA A 1 108 ? -9.140 -4.418 15.931 1.00 91.06 108 ALA A N 1
ATOM 889 C CA . ALA A 1 108 ? -9.574 -5.173 14.761 1.00 91.06 108 ALA A CA 1
ATOM 890 C C . ALA A 1 108 ? -8.422 -5.843 14.001 1.00 91.06 108 ALA A C 1
ATOM 892 O O . ALA A 1 108 ? -7.269 -5.419 14.069 1.00 91.06 108 ALA A O 1
ATOM 893 N N . ILE A 1 109 ? -8.777 -6.852 13.206 1.00 93.19 109 ILE A N 1
ATOM 894 C CA . ILE A 1 109 ? -7.909 -7.456 12.193 1.00 93.19 109 ILE A CA 1
ATOM 895 C C . ILE A 1 109 ? -8.504 -7.218 10.807 1.00 93.19 109 ILE A C 1
ATOM 897 O O . ILE A 1 109 ? -9.724 -7.259 10.626 1.00 93.19 109 ILE A O 1
ATOM 901 N N . GLY A 1 110 ? -7.640 -6.951 9.839 1.00 93.06 110 GLY A N 1
ATOM 902 C CA . GLY A 1 110 ? -7.990 -6.769 8.441 1.00 93.06 110 GLY A CA 1
ATOM 903 C C . GLY A 1 110 ? -7.189 -7.701 7.549 1.00 93.06 110 GLY A C 1
ATOM 904 O O . GLY A 1 110 ? -6.002 -7.916 7.785 1.00 93.06 110 GLY A O 1
ATOM 905 N N . ILE A 1 111 ? -7.824 -8.245 6.518 1.00 95.50 111 ILE A N 1
ATOM 906 C CA . ILE A 1 111 ? -7.131 -8.886 5.396 1.00 95.50 111 ILE A CA 1
ATOM 907 C C . ILE A 1 111 ? -7.339 -7.990 4.187 1.00 95.50 111 ILE A C 1
ATOM 909 O O . ILE A 1 111 ? -8.482 -7.673 3.856 1.00 95.50 111 ILE A O 1
ATOM 913 N N . TYR A 1 112 ? -6.256 -7.580 3.536 1.00 94.81 112 TYR A N 1
ATOM 914 C CA . TYR A 1 112 ? -6.320 -6.700 2.377 1.00 94.81 112 TYR A CA 1
ATOM 915 C C . TYR A 1 112 ? -5.704 -7.348 1.142 1.00 94.81 112 TYR A C 1
ATOM 917 O O . TYR A 1 112 ? -4.746 -8.120 1.235 1.00 94.81 112 TYR A O 1
ATOM 925 N N . SER A 1 113 ? -6.241 -6.991 -0.024 1.00 95.31 113 SER A N 1
ATOM 926 C CA . SER A 1 113 ? -5.604 -7.260 -1.311 1.00 95.31 113 SER A CA 1
ATOM 927 C C . SER A 1 113 ? -5.586 -6.004 -2.167 1.00 95.31 113 SER A C 1
ATOM 929 O O . SER A 1 113 ? -6.590 -5.291 -2.246 1.00 95.31 113 SER A O 1
ATOM 931 N N . GLU A 1 114 ? -4.467 -5.760 -2.833 1.00 94.31 114 GLU A N 1
ATOM 932 C CA . GLU A 1 114 ? -4.233 -4.595 -3.678 1.00 94.31 114 GLU A CA 1
ATOM 933 C C . GLU A 1 114 ? -3.653 -5.037 -5.012 1.00 94.31 114 GLU A C 1
ATOM 935 O O . GLU A 1 114 ? -2.713 -5.825 -5.053 1.00 94.31 114 GLU A O 1
ATOM 940 N N . VAL A 1 115 ? -4.180 -4.481 -6.096 1.00 92.81 115 VAL A N 1
ATOM 941 C CA . VAL A 1 115 ? -3.560 -4.542 -7.414 1.00 92.81 115 VAL A CA 1
ATOM 942 C C . VAL A 1 115 ? -2.981 -3.168 -7.707 1.00 92.81 115 VAL A C 1
ATOM 944 O O . VAL A 1 115 ? -3.703 -2.170 -7.695 1.00 92.81 115 VAL A O 1
ATOM 947 N N . SER A 1 116 ? -1.678 -3.109 -7.957 1.00 90.56 116 SER A N 1
ATOM 948 C CA . SER A 1 116 ? -0.966 -1.885 -8.315 1.00 90.56 116 SER A CA 1
ATOM 949 C C . SER A 1 116 ? -0.333 -2.004 -9.688 1.00 90.56 116 SER A C 1
ATOM 951 O O . SER A 1 116 ? 0.082 -3.091 -10.085 1.00 90.56 116 SER A O 1
ATOM 953 N N . ALA A 1 117 ? -0.185 -0.883 -10.379 1.00 86.69 117 ALA A N 1
ATOM 954 C CA . ALA A 1 117 ? 0.506 -0.827 -11.657 1.00 86.69 117 ALA A CA 1
ATOM 955 C C . ALA A 1 117 ? 1.674 0.157 -11.560 1.00 86.69 117 ALA A C 1
ATOM 957 O O . ALA A 1 117 ? 1.465 1.314 -11.212 1.00 86.69 117 ALA A O 1
ATOM 958 N N . PHE A 1 118 ? 2.899 -0.298 -11.820 1.00 80.44 118 PHE A N 1
ATOM 959 C CA . PHE A 1 118 ? 4.089 0.556 -11.740 1.00 80.44 118 PHE A CA 1
ATOM 960 C C . PHE A 1 118 ? 4.193 1.473 -12.965 1.00 80.44 118 PHE A C 1
ATOM 962 O O . PHE A 1 118 ? 3.977 1.031 -14.095 1.00 80.44 118 PHE A O 1
ATOM 969 N N . ASP A 1 119 ? 4.563 2.734 -12.742 1.00 75.81 119 ASP A N 1
ATOM 970 C CA . ASP A 1 119 ? 4.729 3.770 -13.767 1.00 75.81 119 ASP A CA 1
ATOM 971 C C . ASP A 1 119 ? 5.557 3.336 -14.981 1.00 75.81 119 ASP A C 1
ATOM 973 O O . ASP A 1 119 ? 5.108 3.517 -16.112 1.00 75.81 119 ASP A O 1
ATOM 977 N N . ALA A 1 120 ? 6.723 2.726 -14.767 1.00 69.81 120 ALA A N 1
ATOM 978 C CA . ALA A 1 120 ? 7.608 2.289 -15.842 1.00 69.81 120 ALA A CA 1
ATOM 979 C C . ALA A 1 120 ? 6.923 1.267 -16.765 1.00 69.81 120 ALA A C 1
ATOM 981 O O . ALA A 1 120 ? 6.964 1.401 -17.985 1.00 69.81 120 ALA A O 1
ATOM 982 N N . TYR A 1 121 ? 6.220 0.288 -16.192 1.00 70.50 121 TYR A N 1
ATOM 983 C CA . TYR A 1 121 ? 5.524 -0.738 -16.970 1.00 70.50 121 TYR A CA 1
ATOM 984 C C . TYR A 1 121 ? 4.247 -0.211 -17.632 1.00 70.50 121 TYR A C 1
ATOM 986 O O . TYR A 1 121 ? 3.925 -0.627 -18.741 1.00 70.50 121 TYR A O 1
ATOM 994 N N . LEU A 1 122 ? 3.531 0.719 -16.991 1.00 70.38 122 LEU A N 1
ATOM 995 C CA . LEU A 1 122 ? 2.388 1.405 -17.603 1.00 70.38 122 LEU A CA 1
ATOM 996 C C . LEU A 1 122 ? 2.819 2.242 -18.809 1.00 70.38 122 LEU A C 1
ATOM 998 O O . LEU A 1 122 ? 2.177 2.195 -19.856 1.00 70.38 122 LEU A O 1
ATOM 1002 N N . LEU A 1 123 ? 3.915 2.988 -18.672 1.00 70.50 123 LEU A N 1
ATOM 1003 C CA . LEU A 1 123 ? 4.464 3.814 -19.739 1.00 70.50 123 LEU A CA 1
ATOM 1004 C C . LEU A 1 123 ? 4.929 2.952 -20.920 1.00 70.50 123 LEU A C 1
ATOM 1006 O O . LEU A 1 123 ? 4.608 3.265 -22.065 1.00 70.50 123 LEU A O 1
ATOM 1010 N N . GLU A 1 124 ? 5.593 1.829 -20.658 1.00 67.94 124 GLU A N 1
ATOM 1011 C CA . GLU A 1 124 ? 6.001 0.890 -21.708 1.00 67.94 124 GLU A CA 1
ATOM 1012 C C . GLU A 1 124 ? 4.821 0.144 -22.347 1.00 67.94 124 GLU A C 1
ATOM 1014 O O . GLU A 1 124 ? 4.842 -0.090 -23.557 1.00 67.94 124 GLU A O 1
ATOM 1019 N N . ALA A 1 125 ? 3.758 -0.156 -21.594 1.00 67.62 125 ALA A N 1
ATOM 1020 C CA . ALA A 1 125 ? 2.523 -0.722 -22.144 1.00 67.62 125 ALA A CA 1
ATOM 1021 C C . ALA A 1 125 ? 1.779 0.259 -23.072 1.00 67.62 125 ALA A C 1
ATOM 1023 O O . ALA A 1 125 ? 1.079 -0.167 -23.988 1.00 67.62 125 ALA A O 1
ATOM 1024 N N . ILE A 1 126 ? 1.929 1.571 -22.854 1.00 69.31 126 ILE A N 1
ATOM 1025 C CA . ILE A 1 126 ? 1.403 2.610 -23.753 1.00 69.31 126 ILE A CA 1
ATOM 1026 C C . ILE A 1 126 ? 2.315 2.787 -24.977 1.00 69.31 126 ILE A C 1
ATOM 1028 O O . ILE A 1 126 ? 1.823 2.978 -26.089 1.00 69.31 126 ILE A O 1
ATOM 1032 N N . ARG A 1 127 ? 3.642 2.747 -24.791 1.00 70.62 127 ARG A N 1
ATOM 1033 C CA . ARG A 1 127 ? 4.625 3.040 -25.852 1.00 70.62 127 ARG A CA 1
ATOM 1034 C C . ARG A 1 127 ? 4.904 1.866 -26.781 1.00 70.62 127 ARG A 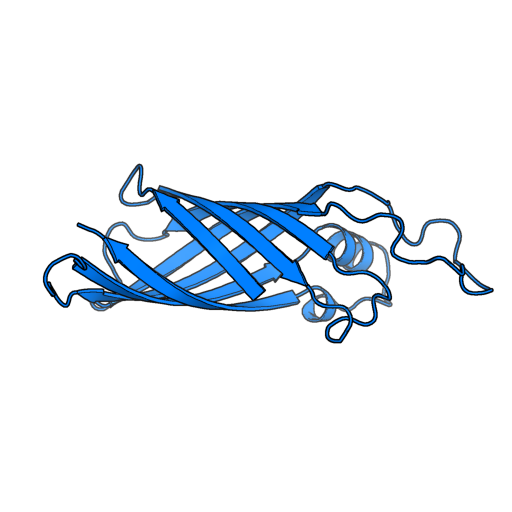C 1
ATOM 1036 O O . ARG A 1 127 ? 5.278 2.088 -27.931 1.00 70.62 127 ARG A O 1
ATOM 1043 N N . THR A 1 128 ? 4.742 0.632 -26.313 1.00 64.38 128 THR A N 1
ATOM 1044 C CA . THR A 1 128 ? 5.111 -0.571 -27.065 1.00 64.38 128 THR A CA 1
ATOM 1045 C C . THR A 1 128 ? 3.967 -1.581 -27.099 1.00 64.38 128 THR A C 1
ATOM 1047 O O . THR A 1 128 ? 3.188 -1.698 -26.160 1.00 64.38 128 THR A O 1
ATOM 1050 N N . LYS A 1 129 ? 3.875 -2.375 -28.175 1.00 61.38 129 LYS A N 1
ATOM 1051 C CA . LYS A 1 129 ? 2.954 -3.530 -28.237 1.00 61.38 129 LYS A CA 1
ATOM 1052 C C . LYS A 1 129 ? 3.497 -4.773 -27.515 1.00 61.38 129 LYS A C 1
ATOM 1054 O O . LYS A 1 129 ? 2.814 -5.794 -27.475 1.00 61.38 129 LYS A O 1
ATOM 1059 N N . TYR A 1 130 ? 4.723 -4.702 -26.990 1.00 60.00 130 TYR A N 1
ATOM 1060 C CA . TYR A 1 130 ? 5.418 -5.832 -26.374 1.00 60.00 130 TYR A CA 1
ATOM 1061 C C . TYR A 1 130 ? 4.967 -6.074 -24.932 1.00 60.00 130 TYR A C 1
ATOM 1063 O O . TYR A 1 130 ? 4.804 -7.225 -24.531 1.00 60.00 130 TYR A O 1
ATOM 1071 N N . VAL A 1 131 ? 4.702 -5.009 -24.169 1.00 60.34 131 VAL A N 1
ATOM 1072 C CA . VAL A 1 131 ? 4.231 -5.116 -22.784 1.00 60.34 131 VAL A CA 1
ATOM 1073 C C . VAL A 1 131 ? 2.708 -5.055 -22.764 1.00 60.34 131 VAL A C 1
ATOM 1075 O O . VAL A 1 131 ? 2.102 -4.020 -23.027 1.00 60.34 131 VAL A O 1
ATOM 1078 N N . LYS A 1 132 ? 2.057 -6.178 -22.447 1.00 67.38 132 LYS A N 1
ATOM 1079 C CA . LYS A 1 132 ? 0.599 -6.192 -22.276 1.00 67.38 132 LYS A CA 1
ATOM 1080 C C . LYS A 1 132 ? 0.235 -5.532 -20.937 1.00 67.38 132 LYS A C 1
ATOM 1082 O O . LYS A 1 132 ? 0.917 -5.794 -19.950 1.00 67.38 132 LYS A O 1
ATOM 1087 N N . PRO A 1 133 ? -0.875 -4.777 -20.835 1.00 64.44 133 PRO A N 1
ATOM 1088 C CA . PRO A 1 133 ? -1.253 -4.078 -19.600 1.00 64.44 133 PRO A CA 1
ATOM 1089 C C . PRO A 1 133 ? -1.336 -4.967 -18.350 1.00 64.44 133 PRO A C 1
ATOM 1091 O O . PRO A 1 133 ? -1.011 -4.520 -17.257 1.00 64.44 133 PRO A O 1
ATOM 1094 N N . HIS A 1 134 ? -1.715 -6.242 -18.495 1.00 69.06 134 HIS A N 1
ATOM 1095 C CA . HIS A 1 134 ? -1.764 -7.183 -17.369 1.00 69.06 134 HIS A CA 1
ATOM 1096 C C . HIS A 1 134 ? -0.379 -7.582 -16.837 1.00 69.06 134 HIS A C 1
ATOM 1098 O O . HIS A 1 134 ? -0.275 -7.984 -15.686 1.00 69.06 134 HIS A O 1
ATOM 1104 N N . MET A 1 135 ? 0.679 -7.459 -17.646 1.00 67.31 135 MET A N 1
ATOM 1105 C CA . MET A 1 135 ? 2.062 -7.720 -17.227 1.00 67.31 135 MET A CA 1
ATOM 1106 C C . MET A 1 135 ? 2.623 -6.583 -16.364 1.00 67.31 135 MET A C 1
ATOM 1108 O O . MET A 1 135 ? 3.619 -6.774 -15.677 1.00 67.31 135 MET A O 1
ATOM 1112 N N . ALA A 1 136 ? 1.976 -5.413 -16.380 1.00 72.06 136 ALA A N 1
ATOM 1113 C CA . ALA A 1 136 ? 2.318 -4.274 -15.533 1.00 72.06 136 ALA A CA 1
ATOM 1114 C C . ALA A 1 136 ? 1.667 -4.341 -14.139 1.00 72.06 136 ALA A C 1
ATOM 1116 O O . ALA A 1 136 ? 1.925 -3.471 -13.304 1.00 72.06 136 ALA A O 1
ATOM 1117 N N . LEU A 1 137 ? 0.797 -5.331 -13.897 1.00 82.31 137 LEU A N 1
ATOM 1118 C CA . LEU A 1 137 ? 0.039 -5.464 -12.657 1.00 82.31 137 LEU A CA 1
ATOM 1119 C C . LEU A 1 137 ? 0.814 -6.280 -11.624 1.00 82.31 137 LEU A C 1
ATOM 1121 O O . LEU A 1 137 ? 1.323 -7.361 -11.907 1.00 82.31 137 LEU A O 1
ATOM 1125 N N . SER A 1 138 ? 0.833 -5.778 -10.396 1.00 85.56 138 SER A N 1
ATOM 1126 C CA . SER A 1 138 ? 1.365 -6.456 -9.221 1.00 85.56 138 SER A CA 1
ATOM 1127 C C . SER A 1 138 ? 0.250 -6.661 -8.207 1.00 85.56 138 SER A C 1
ATOM 1129 O O . SER A 1 138 ? -0.503 -5.730 -7.920 1.00 85.56 138 SER A O 1
ATOM 1131 N N . LEU A 1 139 ? 0.144 -7.878 -7.673 1.00 90.12 139 LEU A N 1
ATOM 1132 C CA . LEU A 1 139 ? -0.811 -8.231 -6.628 1.00 90.12 139 LEU A CA 1
ATOM 1133 C C . LEU A 1 139 ? -0.097 -8.270 -5.276 1.00 90.12 139 LEU A C 1
ATOM 1135 O O . LEU A 1 139 ? 0.870 -9.008 -5.091 1.00 90.12 139 LEU A O 1
ATOM 1139 N N . ALA A 1 140 ? -0.619 -7.523 -4.312 1.00 90.81 140 ALA A N 1
ATOM 1140 C CA . ALA A 1 140 ? -0.221 -7.586 -2.917 1.00 90.81 140 ALA A CA 1
ATOM 1141 C C . ALA A 1 140 ? -1.372 -8.139 -2.078 1.00 90.81 140 ALA A C 1
ATOM 1143 O O . ALA A 1 140 ? -2.515 -7.708 -2.213 1.00 90.81 140 ALA A O 1
ATOM 1144 N N . VAL A 1 141 ? -1.056 -9.069 -1.182 1.00 93.56 141 VAL A N 1
ATOM 1145 C CA . VAL A 1 141 ? -1.983 -9.594 -0.176 1.00 93.56 141 VAL A CA 1
ATOM 1146 C C . VAL A 1 141 ? -1.309 -9.463 1.178 1.00 93.56 141 VAL A C 1
ATOM 1148 O O . VAL A 1 141 ? -0.117 -9.751 1.310 1.00 93.56 141 VAL A O 1
ATOM 1151 N N . GLY A 1 142 ? -2.050 -9.013 2.184 1.00 93.19 142 GLY A N 1
ATOM 1152 C CA . GLY A 1 142 ? -1.492 -8.828 3.512 1.00 93.19 142 GLY A CA 1
ATOM 1153 C C . GLY A 1 142 ? -2.532 -8.779 4.617 1.00 93.19 142 GLY A C 1
ATOM 1154 O O . GLY A 1 142 ? -3.741 -8.825 4.388 1.00 93.19 142 GLY A O 1
ATOM 1155 N N . ILE A 1 143 ? -2.017 -8.691 5.839 1.00 93.62 143 ILE A N 1
ATOM 1156 C CA . ILE A 1 143 ? -2.801 -8.596 7.067 1.00 93.62 143 ILE A CA 1
ATOM 1157 C C . ILE A 1 143 ? -2.529 -7.227 7.693 1.00 93.62 143 ILE A C 1
ATOM 1159 O O . ILE A 1 143 ? -1.390 -6.758 7.719 1.00 93.62 143 ILE A O 1
ATOM 1163 N N . SER A 1 144 ? -3.578 -6.587 8.192 1.00 92.81 144 SER A N 1
ATOM 1164 C CA . SER A 1 144 ? -3.528 -5.334 8.934 1.00 92.81 144 SER A CA 1
ATOM 1165 C C . SER A 1 144 ? -4.016 -5.563 10.358 1.00 92.81 144 SER A C 1
ATOM 1167 O O . SER A 1 144 ? -5.056 -6.180 10.584 1.00 92.81 144 SER A O 1
ATOM 1169 N N . LEU A 1 145 ? -3.259 -5.061 11.327 1.00 92.38 145 LEU A N 1
ATOM 1170 C CA . LEU A 1 145 ? -3.628 -5.084 12.737 1.00 92.38 145 LEU A CA 1
ATOM 1171 C C . LEU A 1 145 ? -3.955 -3.657 13.164 1.00 92.38 145 LEU A C 1
ATOM 1173 O O . LEU A 1 145 ? -3.139 -2.754 12.991 1.00 92.38 145 LEU A O 1
ATOM 1177 N N . TYR A 1 146 ? -5.156 -3.460 13.701 1.00 91.00 146 TYR A N 1
ATOM 1178 C CA . TYR A 1 146 ? -5.607 -2.170 14.207 1.00 91.00 146 TYR A CA 1
ATOM 1179 C C . TYR A 1 146 ? -5.404 -2.133 15.712 1.00 91.00 146 TYR A C 1
ATOM 1181 O O . TYR A 1 146 ? -6.000 -2.927 16.444 1.00 91.00 146 TYR A O 1
ATOM 1189 N N . LEU A 1 147 ? -4.558 -1.213 16.151 1.00 89.62 147 LEU A N 1
ATOM 1190 C CA . LEU A 1 147 ? -4.337 -0.922 17.561 1.00 89.62 147 LEU A CA 1
ATOM 1191 C C . LEU A 1 147 ? -5.419 0.041 18.068 1.00 89.62 147 LEU A C 1
ATOM 1193 O O . LEU A 1 147 ? -6.007 0.775 17.267 1.00 89.62 147 LEU A O 1
ATOM 1197 N N . LYS A 1 148 ? -5.695 -0.013 19.374 1.00 81.31 148 LYS A N 1
ATOM 1198 C CA . LYS A 1 148 ? -6.561 0.956 20.063 1.00 81.31 148 LYS A CA 1
ATOM 1199 C C . LYS A 1 148 ? -5.911 2.328 20.192 1.00 81.31 148 LYS A C 1
ATOM 1201 O O . LYS A 1 148 ? -4.667 2.375 20.310 1.00 81.31 148 LYS A O 1
#

Radius of gyration: 17.85 Å; chains: 1; bounding box: 49×26×53 Å

Foldseek 3Di:
DKDKDWDPPALFWIKIWIWDWDDCVPDVFVDIKIKIKIWIKGWPDSAADVRFKTKIKTKMKIAIPDDDSDPDDPPDDDVPLDPPDSIKMKIKIKMKGWDADPDVFFGIKIKMKMKIFIPSLVVCCVVDVPRPRVNRIDMDIDMDTHTD

pLDDT: mean 78.64, std 17.06, range [37.81, 96.38]

Secondary structure (DSSP, 8-state):
-EEEEE--SSSSEEEEEEEEEE-TTSSS-SS-EEEEEEEEEEES-SS-BTTTEEEEEEEEEEEEE-S-S-SS--S---TTS----SEEEEEEEEEEEEEEEEETTEEEEEEEEEEEE-HHHHHHHHH-SSS-GGGGEEEEEEEEEEE-

Sequence (148 aa):
MALGFGYSITPVYQPTLFIGYLSENFGGSENSVVTISFKNRFHFTKQPILKYFKPYAGISINWGNTKNTFDKLPEYYPEKYYFQNKIHIAPFIGGELKRHMNLGYFDAIGIYSEVSAFDAYLLEAIRTKYVKPHMALSLAVGISLYLK